Protein AF-A0A8J3GFQ9-F1 (afdb_monomer)

Structure (mmCIF, N/CA/C/O backbone):
data_AF-A0A8J3GFQ9-F1
#
_entry.id   AF-A0A8J3GFQ9-F1
#
loop_
_atom_site.group_PDB
_atom_site.id
_atom_site.type_symbol
_atom_site.label_atom_id
_atom_site.label_alt_id
_atom_site.label_comp_id
_atom_site.label_asym_id
_atom_site.label_entity_id
_atom_site.label_seq_id
_atom_site.pdbx_PDB_ins_code
_atom_site.Cartn_x
_atom_site.Cartn_y
_atom_site.Cartn_z
_atom_site.occupancy
_atom_site.B_iso_or_equiv
_atom_site.auth_seq_id
_atom_site.auth_comp_id
_atom_site.auth_asym_id
_atom_site.auth_atom_id
_atom_site.pdbx_PDB_model_num
ATOM 1 N N . MET A 1 1 ? 65.202 -37.899 -14.269 1.00 42.97 1 MET A N 1
ATOM 2 C CA . MET A 1 1 ? 64.821 -36.561 -14.750 1.00 42.97 1 MET A CA 1
ATOM 3 C C . MET A 1 1 ? 63.299 -36.502 -14.676 1.00 42.97 1 MET A C 1
ATOM 5 O O . MET A 1 1 ? 62.664 -36.613 -15.708 1.00 42.97 1 MET A O 1
ATOM 9 N N . THR A 1 2 ? 62.624 -36.576 -13.521 1.00 49.25 2 THR A N 1
ATOM 10 C CA . THR A 1 2 ? 62.760 -35.735 -12.307 1.00 49.25 2 THR A CA 1
ATOM 11 C C . THR A 1 2 ? 63.030 -34.286 -12.728 1.00 49.25 2 THR A C 1
ATOM 13 O O . THR A 1 2 ? 64.108 -34.014 -13.242 1.00 49.25 2 THR A O 1
ATOM 16 N N . GLU A 1 3 ? 62.085 -33.354 -12.662 1.00 48.16 3 GLU A N 1
ATOM 17 C CA . GLU A 1 3 ? 61.107 -33.149 -11.593 1.00 48.16 3 GLU A CA 1
ATOM 18 C C . GLU A 1 3 ? 59.739 -32.739 -12.141 1.00 48.16 3 GLU A C 1
ATOM 20 O O . GLU A 1 3 ? 59.594 -31.705 -12.790 1.00 48.16 3 GLU A O 1
ATOM 25 N N . GLU A 1 4 ? 58.726 -33.549 -11.848 1.00 54.78 4 GLU A N 1
ATOM 26 C CA . GLU A 1 4 ? 57.340 -33.103 -11.882 1.00 54.78 4 GLU A CA 1
ATOM 27 C C . GLU A 1 4 ? 57.160 -32.284 -10.599 1.00 54.78 4 GLU A C 1
ATOM 29 O O . GLU A 1 4 ? 56.960 -32.824 -9.513 1.00 54.78 4 GLU A O 1
ATOM 34 N N . TYR A 1 5 ? 57.439 -30.982 -10.711 1.00 53.59 5 TYR A N 1
ATOM 35 C CA . TYR A 1 5 ? 57.274 -30.015 -9.631 1.00 53.59 5 TYR A CA 1
ATOM 36 C C . TYR A 1 5 ? 55.857 -30.165 -9.060 1.00 53.59 5 TYR A C 1
ATOM 38 O O . TYR A 1 5 ? 54.907 -30.104 -9.845 1.00 53.59 5 TYR A O 1
ATOM 46 N N . PRO A 1 6 ? 55.683 -30.332 -7.736 1.00 54.19 6 PRO A N 1
ATOM 47 C CA . PRO A 1 6 ? 54.368 -30.415 -7.124 1.00 54.19 6 PRO A CA 1
ATOM 48 C C . PRO A 1 6 ? 53.746 -29.018 -7.155 1.00 54.19 6 PRO A C 1
ATOM 50 O O . PRO A 1 6 ? 53.809 -28.248 -6.200 1.00 54.19 6 PRO A O 1
ATOM 53 N N . LEU A 1 7 ? 53.145 -28.694 -8.296 1.00 54.06 7 LEU A N 1
ATOM 54 C CA . LEU A 1 7 ? 52.241 -27.565 -8.478 1.00 54.06 7 LEU A CA 1
ATOM 55 C C . LEU A 1 7 ? 50.935 -27.754 -7.700 1.00 54.06 7 LEU A C 1
ATOM 57 O O . LEU A 1 7 ? 50.056 -26.916 -7.817 1.00 54.06 7 LEU A O 1
ATOM 61 N N . ASP A 1 8 ? 50.817 -28.809 -6.897 1.00 57.06 8 ASP A N 1
ATOM 62 C CA . ASP A 1 8 ? 49.696 -29.011 -5.998 1.00 57.06 8 ASP A CA 1
ATOM 63 C C . ASP A 1 8 ? 49.975 -28.450 -4.606 1.00 57.06 8 ASP A C 1
ATOM 65 O O . ASP A 1 8 ? 49.086 -27.830 -4.072 1.00 57.06 8 ASP A O 1
ATOM 69 N N . ASP A 1 9 ? 51.178 -28.519 -4.022 1.00 61.16 9 ASP A N 1
ATOM 70 C CA . ASP A 1 9 ? 51.350 -28.172 -2.591 1.00 61.16 9 ASP A CA 1
ATOM 71 C C . ASP A 1 9 ? 51.300 -26.652 -2.325 1.00 61.16 9 ASP A C 1
ATOM 73 O O . ASP A 1 9 ? 50.690 -26.181 -1.367 1.00 61.16 9 ASP A O 1
ATOM 77 N N . PHE A 1 10 ? 51.879 -25.855 -3.232 1.00 61.44 10 PHE A N 1
ATOM 78 C CA . PHE A 1 10 ? 51.851 -24.386 -3.151 1.00 61.44 10 PHE A CA 1
ATOM 79 C C . PHE A 1 10 ? 50.466 -23.824 -3.491 1.00 61.44 10 PHE A C 1
ATOM 81 O O . PHE A 1 10 ? 50.007 -22.848 -2.904 1.00 61.44 10 PHE A O 1
ATOM 88 N N . ILE A 1 11 ? 49.802 -24.463 -4.452 1.00 58.12 11 ILE A N 1
ATOM 89 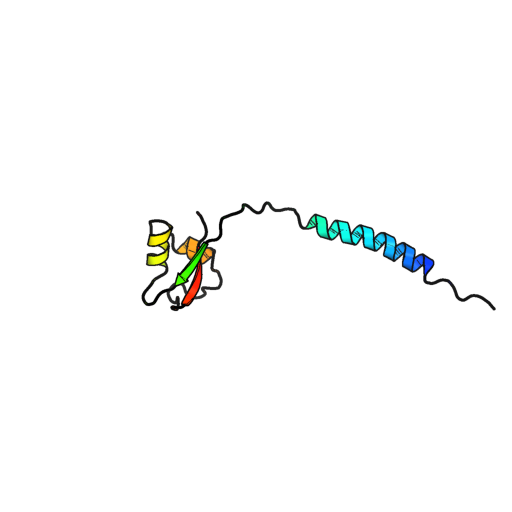C CA . ILE A 1 11 ? 48.457 -24.120 -4.895 1.00 58.12 11 ILE A CA 1
ATOM 90 C C . ILE A 1 11 ? 47.431 -24.584 -3.844 1.00 58.12 11 ILE A C 1
ATOM 92 O O . ILE A 1 11 ? 46.523 -23.820 -3.540 1.00 58.12 11 ILE A O 1
ATOM 96 N N . GLN A 1 12 ? 47.612 -25.744 -3.197 1.00 60.00 12 GLN A N 1
ATOM 97 C CA . GLN A 1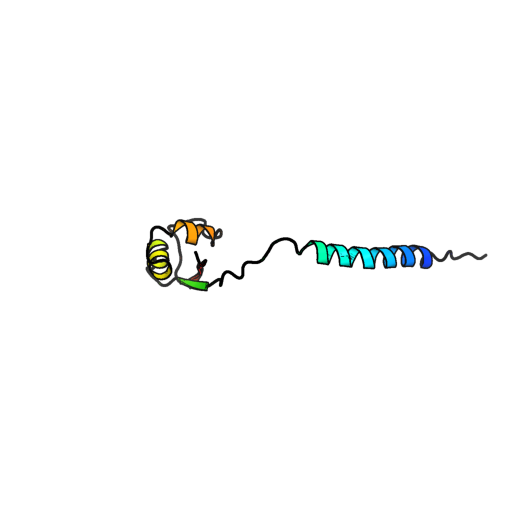 12 ? 46.805 -26.203 -2.057 1.00 60.00 12 GLN A CA 1
ATOM 98 C C . GLN A 1 12 ? 46.984 -25.297 -0.844 1.00 60.00 12 GLN A C 1
ATOM 100 O O . GLN A 1 12 ? 45.997 -25.018 -0.176 1.00 60.00 12 GLN A O 1
ATOM 105 N N . ALA A 1 13 ? 48.203 -24.831 -0.550 1.00 59.81 13 ALA A N 1
ATOM 106 C CA . ALA A 1 13 ? 48.440 -23.903 0.554 1.00 59.81 13 ALA A CA 1
ATOM 107 C C . ALA A 1 13 ? 47.726 -22.563 0.313 1.00 59.81 13 ALA A C 1
ATOM 109 O O . ALA A 1 13 ? 47.020 -22.076 1.190 1.00 59.81 13 ALA A O 1
ATOM 110 N N . VAL A 1 14 ? 47.811 -22.026 -0.910 1.00 63.00 14 VAL A N 1
ATOM 111 C CA . VAL A 1 14 ? 47.082 -20.811 -1.304 1.00 63.00 14 VAL A CA 1
ATOM 112 C C . VAL A 1 14 ? 45.566 -21.045 -1.310 1.00 63.00 14 VAL A C 1
ATOM 114 O O . VAL A 1 14 ? 44.829 -20.188 -0.840 1.00 63.00 14 VAL A O 1
ATOM 117 N N . TYR A 1 15 ? 45.068 -22.194 -1.778 1.00 59.66 15 TYR A N 1
ATOM 118 C CA . TYR A 1 15 ? 43.633 -22.499 -1.745 1.00 59.66 15 TYR A CA 1
ATOM 119 C C . TYR A 1 15 ? 43.100 -22.749 -0.328 1.00 59.66 15 TYR A C 1
ATOM 121 O O . TYR A 1 15 ? 41.983 -22.331 -0.039 1.00 59.66 15 TYR A O 1
ATOM 129 N N . ALA A 1 16 ? 43.890 -23.341 0.571 1.00 60.28 16 ALA A N 1
ATOM 130 C CA . ALA A 1 16 ? 43.523 -23.521 1.975 1.00 60.28 16 ALA A CA 1
ATOM 131 C C . ALA A 1 16 ? 43.438 -22.176 2.721 1.00 60.28 16 ALA A C 1
ATOM 133 O O . ALA A 1 16 ? 42.500 -21.955 3.484 1.00 60.28 16 ALA A O 1
ATOM 134 N N . GLU A 1 17 ? 44.348 -21.237 2.443 1.00 61.69 17 GLU A N 1
ATOM 135 C CA . GLU A 1 17 ? 44.278 -19.870 2.984 1.00 61.69 17 GLU A CA 1
ATOM 136 C C . GLU A 1 17 ? 43.157 -19.028 2.326 1.00 61.69 17 GLU A C 1
ATOM 138 O O . GLU A 1 17 ? 42.605 -18.120 2.950 1.00 61.69 17 GLU A O 1
ATOM 143 N N . LEU A 1 18 ? 42.753 -19.346 1.087 1.00 56.69 18 LEU A N 1
ATOM 144 C CA . LEU A 1 18 ? 41.605 -18.721 0.411 1.00 56.69 18 LEU A CA 1
ATOM 145 C C . LEU A 1 18 ? 40.242 -19.268 0.887 1.00 56.69 18 LEU A C 1
ATOM 147 O O . LEU A 1 18 ? 39.253 -18.529 0.842 1.00 56.69 18 LEU A O 1
ATOM 151 N N . GLU A 1 19 ? 40.158 -20.507 1.388 1.00 60.78 19 GLU A N 1
ATOM 152 C CA . GLU A 1 19 ? 38.937 -21.043 2.017 1.00 60.78 19 GLU A CA 1
ATOM 153 C C . GLU A 1 19 ? 38.631 -20.361 3.365 1.00 60.78 19 GLU A C 1
ATOM 155 O O . GLU A 1 19 ? 37.468 -20.055 3.643 1.00 60.78 19 GLU A O 1
ATOM 160 N N . GLU A 1 20 ? 39.653 -20.007 4.157 1.00 59.12 20 GLU A N 1
ATOM 161 C CA . GLU A 1 20 ? 39.474 -19.217 5.389 1.00 59.12 20 GLU A CA 1
ATOM 162 C C . GLU A 1 20 ? 39.001 -17.778 5.101 1.00 59.12 20 GLU A C 1
ATOM 164 O O . GLU A 1 20 ? 38.146 -17.240 5.812 1.00 59.12 20 GLU A O 1
ATOM 169 N N . ILE A 1 21 ? 39.477 -17.165 4.012 1.00 60.81 21 ILE A N 1
ATOM 170 C CA . ILE A 1 21 ? 39.069 -15.812 3.590 1.00 60.81 21 ILE A CA 1
ATOM 171 C C . ILE A 1 21 ? 37.638 -15.796 3.020 1.00 60.81 21 ILE A C 1
ATOM 173 O O . ILE A 1 21 ? 36.897 -14.828 3.218 1.00 60.81 21 ILE A O 1
ATOM 177 N N . THR A 1 22 ? 37.207 -16.877 2.365 1.00 62.28 22 THR A N 1
ATOM 178 C CA . THR A 1 22 ? 35.846 -16.997 1.806 1.00 62.28 22 THR A CA 1
ATOM 179 C C . THR A 1 22 ? 34.777 -17.007 2.908 1.00 62.28 22 THR A C 1
ATOM 181 O O . THR A 1 22 ? 33.697 -16.435 2.744 1.00 62.28 22 THR A O 1
ATOM 184 N N . LEU A 1 23 ? 35.094 -17.574 4.076 1.00 60.75 23 LEU A N 1
ATOM 185 C CA . LEU A 1 23 ? 34.203 -17.597 5.240 1.00 60.75 23 LEU A CA 1
ATOM 186 C C . LEU A 1 23 ? 34.050 -16.213 5.897 1.00 60.75 23 LEU A C 1
ATOM 188 O O . LEU A 1 23 ? 32.964 -15.870 6.367 1.00 60.75 23 LEU A O 1
ATOM 192 N N . LEU A 1 24 ? 35.100 -15.385 5.865 1.00 64.44 24 LEU A N 1
ATOM 193 C CA . LEU A 1 24 ? 35.062 -14.013 6.377 1.00 64.44 24 LEU A CA 1
ATOM 194 C C . LEU A 1 24 ? 34.191 -13.091 5.503 1.00 64.44 24 LEU A C 1
ATOM 196 O O . LEU A 1 24 ? 33.500 -12.228 6.036 1.00 64.44 24 LEU A O 1
ATOM 200 N N . LEU A 1 25 ? 34.152 -13.312 4.183 1.00 62.66 25 LEU A N 1
ATOM 201 C CA . LEU A 1 25 ? 33.252 -12.598 3.263 1.00 62.66 25 LEU A CA 1
ATOM 202 C C . LEU A 1 25 ? 31.771 -12.925 3.516 1.00 62.66 25 LEU A C 1
ATOM 204 O O . LEU A 1 25 ? 30.945 -12.019 3.494 1.00 62.66 25 LEU A O 1
ATOM 208 N N . CYS A 1 26 ? 31.437 -14.178 3.842 1.00 56.25 26 CYS A N 1
ATOM 209 C CA . CYS A 1 26 ? 30.069 -14.553 4.232 1.00 56.25 26 CYS A CA 1
ATOM 210 C C . CYS A 1 26 ? 29.615 -13.906 5.552 1.00 56.25 26 CYS A C 1
ATOM 212 O O . CYS A 1 26 ? 28.426 -13.660 5.734 1.00 56.25 26 CYS A O 1
ATOM 214 N N . LEU A 1 27 ? 30.540 -13.625 6.476 1.00 56.66 27 LEU A N 1
ATOM 215 C CA . LEU A 1 27 ? 30.222 -12.980 7.756 1.00 56.66 27 LEU A CA 1
ATOM 216 C C . LEU A 1 27 ? 30.239 -11.446 7.687 1.00 56.66 27 LEU A C 1
ATOM 218 O O . LEU A 1 27 ? 29.605 -10.799 8.518 1.00 56.66 27 LEU A O 1
ATOM 222 N N . TYR A 1 28 ? 30.921 -10.858 6.701 1.00 59.19 28 TYR A N 1
ATOM 223 C CA . TYR A 1 28 ? 30.920 -9.407 6.483 1.00 59.19 28 TYR A CA 1
ATOM 224 C C . TYR A 1 28 ? 29.600 -8.892 5.879 1.00 59.19 28 TYR A C 1
ATOM 226 O O . TYR A 1 28 ? 29.303 -7.705 5.975 1.00 59.19 28 TYR A O 1
ATOM 234 N N . GLU A 1 29 ? 28.752 -9.772 5.337 1.00 55.00 29 GLU A N 1
ATOM 235 C CA . GLU A 1 29 ? 27.377 -9.441 4.927 1.00 55.00 29 GLU A CA 1
ATOM 236 C C . GLU A 1 29 ? 26.360 -9.530 6.087 1.00 55.00 29 GLU A C 1
ATOM 238 O O . GLU A 1 29 ? 25.185 -9.821 5.878 1.00 55.00 29 GLU A O 1
ATOM 243 N N . CYS A 1 30 ? 26.783 -9.282 7.332 1.00 51.88 30 CYS A N 1
ATOM 244 C CA . CYS A 1 30 ? 25.887 -9.253 8.494 1.00 51.88 30 CYS A CA 1
ATOM 245 C C . CYS A 1 30 ? 25.880 -7.900 9.235 1.00 51.88 30 CYS A C 1
ATOM 247 O O . CYS A 1 30 ? 25.627 -7.842 10.438 1.00 51.88 30 CYS A O 1
ATOM 249 N N . GLU A 1 31 ? 26.093 -6.793 8.520 1.00 55.59 31 GLU A N 1
ATOM 250 C CA . GLU A 1 31 ? 25.869 -5.435 9.035 1.00 55.59 31 GLU A CA 1
ATOM 251 C C . GLU A 1 31 ? 24.686 -4.748 8.338 1.00 55.59 31 GLU A C 1
ATOM 253 O O . GLU A 1 31 ? 24.860 -3.935 7.437 1.00 55.59 31 GLU A O 1
ATOM 258 N N . ALA A 1 32 ? 23.466 -5.059 8.782 1.00 49.62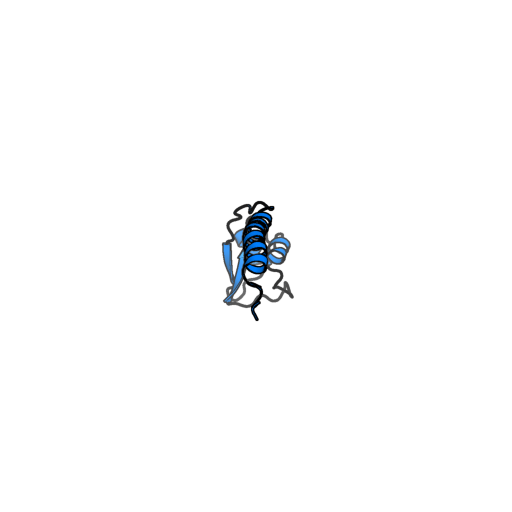 32 ALA A N 1
ATOM 259 C CA . ALA A 1 32 ? 22.371 -4.092 8.938 1.00 49.62 32 ALA A CA 1
ATOM 260 C C . ALA A 1 32 ? 21.172 -4.810 9.566 1.00 49.62 32 ALA A C 1
ATOM 262 O O . ALA A 1 32 ? 20.606 -5.726 8.976 1.00 49.62 32 ALA A O 1
ATOM 263 N N . GLY A 1 33 ? 20.795 -4.404 10.779 1.00 48.94 33 GLY A N 1
ATOM 264 C CA . GLY A 1 33 ? 19.680 -4.985 11.519 1.00 48.94 33 GLY A CA 1
ATOM 265 C C . GLY A 1 33 ? 18.413 -5.100 10.671 1.00 48.94 33 GLY A C 1
ATOM 266 O O . GLY A 1 33 ? 17.817 -4.097 10.281 1.00 48.94 33 GLY A O 1
ATOM 267 N N . HIS A 1 34 ? 17.988 -6.335 10.423 1.00 48.31 34 HIS A N 1
ATOM 268 C CA . HIS A 1 34 ? 16.646 -6.618 9.949 1.00 48.31 34 HIS A CA 1
ATOM 269 C C . HIS A 1 34 ? 15.697 -6.419 11.133 1.00 48.31 34 HIS A C 1
ATOM 271 O O . HIS A 1 34 ? 15.503 -7.292 11.976 1.00 48.31 34 HIS A O 1
ATOM 277 N N . GLU A 1 35 ? 15.139 -5.215 11.228 1.00 53.38 35 GLU A N 1
ATOM 278 C CA . GLU A 1 35 ? 13.906 -4.994 11.966 1.00 53.38 35 GLU A CA 1
ATOM 279 C C . GLU A 1 35 ? 12.860 -5.910 11.306 1.00 53.38 35 GLU A C 1
ATOM 281 O O . GLU A 1 35 ? 12.539 -5.726 10.131 1.00 53.38 35 GLU A O 1
A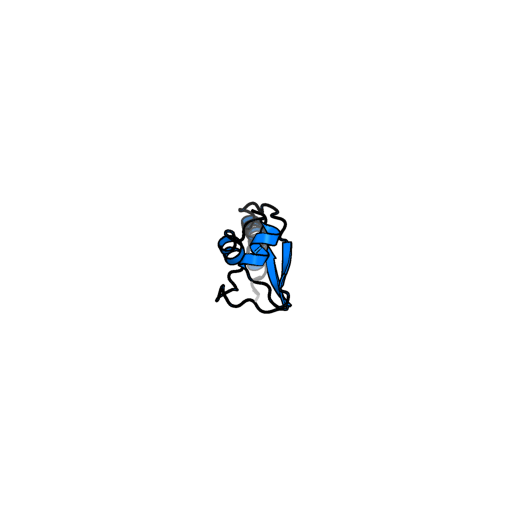TOM 286 N N . GLU A 1 36 ? 12.392 -6.945 12.012 1.00 57.59 36 GLU A N 1
ATOM 287 C CA . GLU A 1 36 ? 11.352 -7.888 11.566 1.00 57.59 36 GLU A CA 1
ATOM 288 C C . GLU A 1 36 ? 10.008 -7.147 11.418 1.00 57.59 36 GLU A C 1
ATOM 290 O O . GLU A 1 36 ? 9.040 -7.379 12.147 1.00 57.59 36 GLU A O 1
ATOM 295 N N . LYS A 1 37 ? 9.931 -6.185 10.491 1.00 60.59 37 LYS A N 1
ATOM 296 C CA . LYS A 1 37 ? 8.679 -5.558 10.092 1.00 60.59 37 LYS A CA 1
ATOM 297 C C . LYS A 1 37 ? 7.852 -6.657 9.459 1.00 60.59 37 LYS A C 1
ATOM 299 O O . LYS A 1 37 ? 8.114 -7.072 8.329 1.00 60.59 37 LYS A O 1
ATOM 304 N N . GLN A 1 38 ? 6.855 -7.131 10.205 1.00 64.12 38 GLN A N 1
ATOM 305 C CA . GLN A 1 38 ? 5.889 -8.097 9.704 1.00 64.12 38 GLN A CA 1
ATOM 306 C C . GLN A 1 38 ? 5.327 -7.562 8.389 1.00 64.12 38 GLN A C 1
ATOM 308 O O . GLN A 1 38 ? 4.588 -6.576 8.344 1.00 64.12 38 GLN A O 1
ATOM 313 N N . THR A 1 39 ? 5.767 -8.186 7.302 1.00 76.19 39 THR A N 1
ATOM 314 C CA . THR A 1 39 ? 5.422 -7.775 5.953 1.00 76.19 39 THR A CA 1
ATOM 315 C C . THR A 1 39 ? 4.121 -8.474 5.617 1.00 76.19 39 THR A C 1
ATOM 317 O O . THR A 1 39 ? 4.090 -9.677 5.351 1.00 76.19 39 THR A O 1
ATOM 320 N N . ARG A 1 40 ? 3.014 -7.735 5.696 1.00 88.50 40 ARG A N 1
ATOM 321 C CA . ARG A 1 40 ? 1.700 -8.266 5.337 1.00 88.50 40 ARG A CA 1
ATOM 322 C C . ARG A 1 40 ? 1.517 -8.166 3.829 1.00 88.50 40 ARG A C 1
ATOM 324 O O . ARG A 1 40 ? 2.030 -7.254 3.191 1.00 88.50 40 ARG A O 1
ATOM 331 N N . PHE A 1 41 ? 0.762 -9.094 3.254 1.00 91.94 41 PHE A N 1
ATOM 332 C CA . PHE A 1 41 ? 0.392 -9.044 1.844 1.00 91.94 41 PHE A CA 1
ATOM 333 C C . PHE A 1 41 ? -1.113 -8.847 1.695 1.00 91.94 41 PHE A C 1
ATOM 335 O O . PHE A 1 41 ? -1.894 -9.437 2.443 1.00 91.94 41 PHE A O 1
ATOM 342 N N . HIS A 1 42 ? -1.498 -8.032 0.717 1.00 93.06 42 HIS A N 1
ATOM 343 C CA . HIS A 1 42 ? -2.880 -7.841 0.283 1.00 93.06 42 HIS A CA 1
ATOM 344 C C . HIS A 1 42 ? -3.007 -8.226 -1.184 1.00 93.06 42 HIS A C 1
ATOM 346 O O . HIS A 1 42 ? -2.125 -7.906 -1.981 1.00 93.06 42 HIS A O 1
ATOM 352 N N . VAL A 1 43 ? -4.086 -8.911 -1.544 1.00 93.75 43 VAL A N 1
ATOM 353 C CA . VAL A 1 43 ? -4.417 -9.182 -2.945 1.00 93.75 43 VAL A CA 1
ATOM 354 C C . VAL A 1 43 ? -5.516 -8.213 -3.332 1.00 93.75 43 VAL A C 1
ATOM 356 O O . VAL A 1 43 ? -6.582 -8.229 -2.731 1.00 93.75 43 VAL A O 1
ATOM 359 N N . VAL A 1 44 ? -5.234 -7.369 -4.320 1.00 92.69 44 VAL A N 1
ATOM 360 C CA . VAL A 1 44 ? -6.164 -6.341 -4.789 1.00 92.69 44 VAL A CA 1
ATOM 361 C C . VAL A 1 44 ? -7.422 -6.998 -5.348 1.00 92.69 44 VAL A C 1
ATOM 363 O O . VAL A 1 44 ? -7.341 -7.862 -6.222 1.00 92.69 44 VAL A O 1
ATOM 366 N N . GLU A 1 45 ? -8.587 -6.561 -4.891 1.00 91.50 45 GLU A N 1
ATOM 367 C CA . GLU A 1 45 ? -9.884 -6.971 -5.422 1.00 91.50 45 GLU A CA 1
ATOM 368 C C . GLU A 1 45 ? -10.397 -5.999 -6.498 1.00 91.50 45 GLU A C 1
ATOM 370 O O . GLU A 1 45 ? -9.882 -4.895 -6.709 1.00 91.50 45 GLU A O 1
ATOM 375 N N . ALA A 1 46 ? -11.425 -6.420 -7.238 1.00 89.12 46 ALA A N 1
ATOM 376 C CA . ALA A 1 46 ? -12.011 -5.602 -8.292 1.00 89.12 46 ALA A CA 1
ATOM 377 C C . ALA A 1 46 ? -12.646 -4.322 -7.729 1.00 89.12 46 ALA A C 1
ATOM 379 O O . ALA A 1 46 ? -13.539 -4.375 -6.890 1.00 89.12 46 ALA A O 1
ATOM 380 N N . GLY A 1 47 ? -12.206 -3.166 -8.236 1.00 87.81 47 GLY A N 1
ATOM 381 C CA . GLY A 1 47 ? -12.710 -1.856 -7.814 1.00 87.81 47 GLY A CA 1
ATOM 382 C C . GLY A 1 47 ? -12.005 -1.262 -6.592 1.00 87.81 47 GLY A C 1
ATOM 383 O O . GLY A 1 47 ? -12.342 -0.148 -6.188 1.00 87.81 47 GLY A O 1
ATOM 384 N N . GLU A 1 48 ? -11.010 -1.947 -6.024 1.00 90.25 48 GLU A N 1
ATOM 385 C CA . GLU A 1 48 ? -10.164 -1.350 -4.997 1.00 90.25 48 GLU A CA 1
ATOM 386 C C . GLU A 1 48 ? -9.239 -0.273 -5.572 1.00 90.25 48 GLU A C 1
ATOM 388 O O . GLU A 1 48 ? -8.855 -0.271 -6.743 1.00 90.25 48 GLU A O 1
ATOM 393 N N . THR A 1 49 ? -8.857 0.662 -4.708 1.00 90.50 49 THR A N 1
ATOM 394 C CA . THR A 1 49 ? -7.892 1.720 -5.017 1.00 90.50 49 THR A CA 1
ATOM 395 C C . THR A 1 49 ? -6.797 1.716 -3.963 1.00 90.50 49 THR A C 1
ATOM 397 O O . THR A 1 49 ? -7.052 1.367 -2.811 1.00 90.50 49 THR A O 1
ATOM 400 N N . LEU A 1 50 ? -5.589 2.168 -4.314 1.00 89.31 50 LEU A N 1
ATOM 401 C CA . LEU A 1 50 ? -4.489 2.316 -3.350 1.00 89.31 50 LEU A CA 1
ATOM 402 C C . LEU A 1 50 ? -4.891 3.169 -2.141 1.00 89.31 50 LEU A C 1
ATOM 404 O O . LEU A 1 50 ? -4.526 2.854 -1.014 1.00 89.31 50 LEU A O 1
ATOM 408 N N . TRP A 1 51 ? -5.700 4.207 -2.368 1.00 91.69 51 TRP A N 1
ATOM 409 C CA . TRP A 1 51 ? -6.239 5.049 -1.304 1.00 91.69 51 TRP A CA 1
ATOM 410 C C . TRP A 1 51 ? -7.191 4.286 -0.374 1.00 91.69 51 TRP A C 1
ATOM 412 O O . TRP A 1 51 ? -7.104 4.421 0.846 1.00 91.69 51 TRP A O 1
ATOM 422 N N . GLY A 1 52 ? -8.085 3.466 -0.938 1.00 92.62 52 GLY A N 1
ATOM 423 C CA . GLY A 1 52 ? -8.993 2.612 -0.172 1.00 92.62 52 GLY A CA 1
ATOM 424 C C . GLY A 1 52 ? -8.239 1.570 0.650 1.00 92.62 52 GLY A C 1
ATOM 425 O O . GLY A 1 52 ? -8.484 1.448 1.845 1.00 92.62 52 GLY A O 1
ATOM 426 N N . ILE A 1 53 ? -7.256 0.907 0.042 1.00 91.94 53 ILE A N 1
ATOM 427 C CA . ILE A 1 53 ? -6.393 -0.078 0.704 1.00 91.94 53 ILE A CA 1
ATOM 428 C C . ILE A 1 53 ? -5.623 0.590 1.851 1.00 91.94 53 ILE A C 1
ATOM 430 O O . ILE A 1 53 ? -5.694 0.135 2.990 1.00 91.94 53 ILE A O 1
ATOM 434 N N . ALA A 1 54 ? -4.974 1.731 1.604 1.00 92.44 54 ALA A N 1
ATOM 435 C CA . ALA A 1 54 ? -4.287 2.491 2.648 1.00 92.44 54 ALA A CA 1
ATOM 436 C C . ALA A 1 54 ? -5.237 2.908 3.785 1.00 92.44 54 ALA A C 1
ATOM 438 O O . ALA A 1 54 ? -4.875 2.830 4.956 1.00 92.44 54 ALA A O 1
ATOM 439 N N . LYS A 1 55 ? -6.482 3.289 3.476 1.00 93.75 55 LYS A N 1
ATOM 440 C CA . LYS A 1 55 ? -7.495 3.585 4.496 1.00 93.75 55 LYS A CA 1
ATOM 441 C C . LYS A 1 55 ? -7.882 2.347 5.310 1.00 93.75 55 LYS A C 1
ATOM 443 O O . LYS A 1 55 ? -8.047 2.468 6.518 1.00 93.75 55 LYS A O 1
ATOM 448 N N . THR A 1 56 ? -8.009 1.183 4.681 1.00 93.12 56 THR A N 1
ATOM 449 C CA . THR A 1 56 ? -8.334 -0.081 5.357 1.00 93.12 56 THR A CA 1
ATOM 450 C C . THR A 1 56 ? -7.222 -0.517 6.309 1.00 93.12 56 THR A C 1
ATOM 452 O O . THR A 1 56 ? -7.508 -0.926 7.431 1.00 93.12 56 THR A O 1
ATOM 455 N N . TYR A 1 57 ? -5.959 -0.404 5.891 1.00 92.19 57 TYR A N 1
ATOM 456 C CA . TYR A 1 57 ? -4.815 -0.879 6.677 1.00 92.19 57 TYR A CA 1
ATOM 457 C C . TYR A 1 57 ? -4.275 0.148 7.678 1.00 92.19 57 TYR A C 1
ATOM 459 O O . TYR A 1 57 ? -3.941 -0.219 8.800 1.00 92.19 57 TYR A O 1
ATOM 467 N N . TYR A 1 58 ? -4.219 1.427 7.304 1.00 91.38 58 TYR A N 1
ATOM 468 C CA . TYR A 1 58 ? -3.630 2.500 8.119 1.00 91.38 58 TYR A CA 1
ATOM 469 C C . TYR A 1 58 ? -4.670 3.442 8.733 1.00 91.38 58 TYR A C 1
ATOM 471 O O . TYR A 1 58 ? -4.322 4.427 9.383 1.00 91.38 58 TYR A O 1
ATOM 479 N N . GLY A 1 59 ? -5.960 3.220 8.473 1.00 92.81 59 GLY A N 1
ATOM 480 C CA . GLY A 1 59 ? -7.054 4.094 8.909 1.00 92.81 59 GLY A CA 1
ATOM 481 C C . GLY A 1 59 ? -7.168 5.410 8.126 1.00 92.81 59 GLY A C 1
ATOM 482 O O . GLY A 1 59 ? -8.217 6.058 8.160 1.00 92.81 59 GLY A O 1
ATOM 483 N N . LYS A 1 60 ? -6.126 5.816 7.386 1.00 93.12 60 LYS A N 1
ATOM 484 C CA . LYS A 1 60 ? -6.106 7.037 6.567 1.00 93.12 60 LYS A 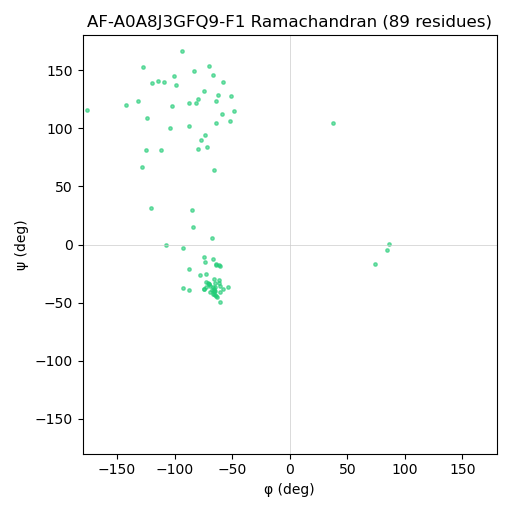CA 1
ATOM 485 C C . LYS A 1 60 ? -5.586 6.738 5.166 1.00 93.12 60 LYS A C 1
ATOM 487 O O . LYS A 1 60 ? -4.449 6.315 4.991 1.00 93.12 60 LYS A O 1
ATOM 492 N N . GLY A 1 61 ? -6.387 7.058 4.152 1.00 90.56 61 GLY A N 1
ATOM 493 C CA . GLY A 1 61 ? -5.977 6.900 2.753 1.00 90.56 61 GLY A CA 1
ATOM 494 C C . GLY A 1 61 ? -4.839 7.836 2.328 1.00 90.56 61 GLY A C 1
ATOM 495 O O . GLY A 1 61 ? -4.234 7.619 1.287 1.00 90.56 61 GLY A O 1
ATOM 496 N N . SER A 1 62 ? -4.505 8.853 3.134 1.00 92.19 62 SER A N 1
ATOM 497 C CA . SER A 1 62 ? -3.335 9.713 2.911 1.00 92.19 62 SER A CA 1
ATOM 498 C C . SER A 1 62 ? -2.005 8.966 2.999 1.00 92.19 62 SER A C 1
ATOM 500 O O . SER A 1 62 ? -1.032 9.493 2.486 1.00 92.19 62 SER A O 1
ATOM 502 N N . PHE A 1 63 ? -1.977 7.768 3.601 1.00 92.12 63 PHE A N 1
ATOM 503 C CA . PHE A 1 63 ? -0.789 6.908 3.684 1.00 92.12 63 PHE A CA 1
ATOM 504 C C . PHE A 1 63 ? -0.562 6.034 2.433 1.00 92.12 63 PHE A C 1
ATOM 506 O O . PHE A 1 63 ? 0.164 5.039 2.453 1.00 92.12 63 PHE A O 1
ATOM 513 N N . TYR A 1 64 ? -1.233 6.352 1.322 1.00 90.25 64 TYR A N 1
ATOM 514 C CA . TYR A 1 64 ? -0.964 5.687 0.049 1.00 90.25 64 TYR A CA 1
ATOM 515 C C . TYR A 1 64 ? 0.483 5.883 -0.466 1.00 90.25 64 TYR A C 1
ATOM 517 O O . TYR A 1 64 ? 0.959 4.961 -1.131 1.00 90.25 64 TYR A O 1
ATOM 525 N N . PRO A 1 65 ? 1.205 7.001 -0.207 1.00 90.56 65 PRO A N 1
ATOM 526 C CA . PRO A 1 65 ? 2.592 7.157 -0.649 1.00 90.56 65 PRO A CA 1
ATOM 527 C C . PRO A 1 65 ? 3.542 6.155 0.011 1.00 90.56 65 PRO A C 1
ATOM 529 O O . PRO A 1 65 ? 4.434 5.635 -0.647 1.00 90.56 65 PRO A O 1
ATOM 532 N N . GLU A 1 66 ? 3.329 5.832 1.282 1.00 90.06 66 GLU A N 1
ATOM 533 C CA . GLU A 1 66 ? 4.107 4.859 2.048 1.00 90.06 66 GLU A CA 1
ATOM 534 C C . GLU A 1 66 ? 3.837 3.442 1.538 1.00 90.06 66 GLU A C 1
ATOM 536 O O . GLU A 1 66 ? 4.762 2.653 1.334 1.00 90.06 66 GLU A O 1
ATOM 541 N N . LEU A 1 67 ? 2.569 3.148 1.237 1.00 89.69 67 LEU A N 1
ATOM 542 C CA . LEU A 1 67 ? 2.186 1.911 0.566 1.00 89.69 67 LEU A CA 1
ATOM 543 C C . LEU A 1 67 ? 2.838 1.794 -0.820 1.00 89.69 67 LEU A C 1
ATOM 545 O O . LEU A 1 67 ? 3.308 0.721 -1.198 1.00 89.69 67 LEU A O 1
ATOM 549 N N . GLN A 1 68 ? 2.899 2.890 -1.577 1.00 89.94 68 GLN A N 1
ATOM 550 C CA . GLN A 1 68 ? 3.575 2.924 -2.871 1.00 89.94 68 GLN A CA 1
ATOM 551 C C . GLN A 1 68 ? 5.092 2.748 -2.724 1.00 89.94 68 GLN A C 1
ATOM 553 O O . GLN A 1 68 ? 5.684 1.993 -3.489 1.00 89.94 68 GLN A O 1
ATOM 558 N N . ALA A 1 69 ? 5.717 3.397 -1.741 1.00 89.25 69 ALA A N 1
ATOM 559 C CA . ALA A 1 69 ? 7.153 3.303 -1.492 1.00 89.25 69 ALA A CA 1
ATOM 560 C C . ALA A 1 69 ? 7.589 1.862 -1.183 1.00 89.25 69 ALA A C 1
ATOM 562 O O . ALA A 1 69 ? 8.646 1.428 -1.634 1.00 89.25 69 ALA A O 1
ATOM 563 N N . ALA A 1 70 ? 6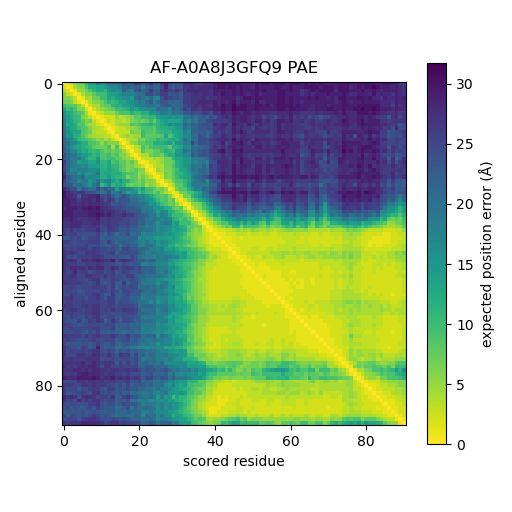.746 1.093 -0.489 1.00 89.50 70 ALA A N 1
ATOM 564 C CA . ALA A 1 70 ? 6.976 -0.331 -0.246 1.00 89.50 70 ALA A CA 1
ATOM 565 C C . ALA A 1 70 ? 6.732 -1.233 -1.472 1.00 89.50 70 ALA A C 1
ATOM 567 O O . ALA A 1 70 ? 7.077 -2.412 -1.444 1.00 89.50 70 ALA A O 1
ATOM 568 N N . ASN A 1 71 ? 6.138 -0.705 -2.546 1.00 90.38 71 ASN A N 1
ATOM 569 C CA . ASN A 1 71 ? 5.845 -1.434 -3.780 1.00 90.38 71 ASN A CA 1
ATOM 570 C C . ASN A 1 71 ? 6.394 -0.680 -5.006 1.00 90.38 71 ASN A C 1
ATOM 572 O O . ASN A 1 71 ? 5.608 -0.225 -5.845 1.00 90.38 71 ASN A O 1
ATOM 576 N N . PRO A 1 72 ? 7.726 -0.560 -5.161 1.00 86.50 72 PRO A N 1
ATOM 577 C CA . PRO A 1 72 ? 8.346 0.188 -6.261 1.00 86.50 72 PRO A CA 1
ATOM 578 C C . PRO A 1 72 ? 8.008 -0.366 -7.657 1.00 86.50 72 PRO A C 1
ATOM 580 O O . PRO A 1 72 ? 8.129 0.343 -8.652 1.00 86.50 72 PRO A O 1
ATOM 583 N N . GLN A 1 73 ? 7.520 -1.608 -7.749 1.00 84.19 73 GLN A N 1
ATOM 584 C CA . GLN A 1 73 ? 6.977 -2.195 -8.977 1.00 84.19 73 GLN A CA 1
ATOM 585 C C . GLN A 1 73 ? 5.710 -1.484 -9.493 1.00 84.19 73 GLN A C 1
ATOM 587 O O . GLN A 1 73 ? 5.323 -1.659 -10.650 1.00 84.19 73 GLN A O 1
ATOM 592 N N . LEU A 1 74 ? 5.046 -0.678 -8.658 1.00 84.06 74 LEU A N 1
ATOM 593 C CA . LEU A 1 74 ? 3.905 0.145 -9.045 1.00 84.06 74 LEU A CA 1
ATOM 594 C C . LEU A 1 74 ? 4.379 1.416 -9.757 1.00 84.06 74 LEU A C 1
ATOM 596 O O . LEU A 1 74 ? 4.440 2.497 -9.174 1.00 84.06 74 LEU A O 1
ATOM 600 N N . ILE A 1 75 ? 4.660 1.285 -11.055 1.00 73.62 75 ILE A N 1
ATOM 601 C CA . ILE A 1 75 ? 5.067 2.407 -11.920 1.00 73.62 75 ILE A CA 1
ATOM 602 C C . ILE A 1 75 ? 3.964 3.477 -11.995 1.00 73.62 75 ILE A C 1
ATOM 604 O O . ILE A 1 75 ? 4.246 4.667 -12.088 1.00 73.62 75 ILE A O 1
ATOM 608 N N . ASN A 1 76 ? 2.695 3.060 -11.938 1.00 72.44 76 ASN A N 1
ATOM 609 C CA . ASN A 1 76 ? 1.543 3.954 -11.999 1.00 72.44 76 ASN A CA 1
ATOM 610 C C . ASN A 1 76 ? 0.643 3.767 -10.776 1.00 72.44 76 ASN A C 1
ATOM 612 O O . ASN A 1 76 ? -0.113 2.801 -10.696 1.00 72.44 76 ASN A O 1
ATOM 616 N N . THR A 1 77 ? 0.634 4.748 -9.874 1.00 66.81 77 THR A N 1
ATOM 617 C CA . THR A 1 77 ? -0.188 4.763 -8.649 1.00 66.81 77 THR A CA 1
ATOM 618 C C . THR A 1 77 ? -1.696 4.719 -8.918 1.00 66.81 77 THR A C 1
ATOM 620 O O . 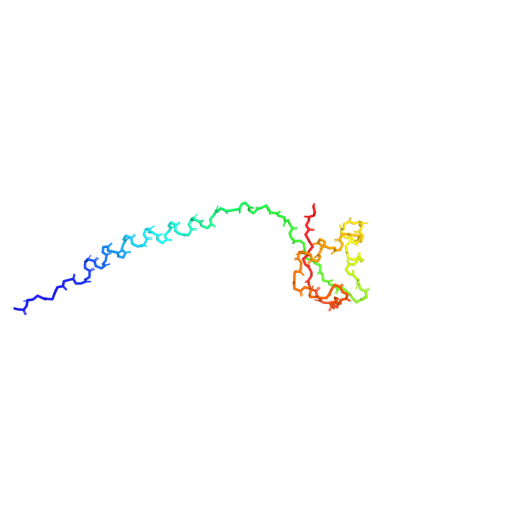THR A 1 77 ? -2.485 4.412 -8.036 1.00 66.81 77 THR A O 1
ATOM 623 N N . SER A 1 78 ? -2.137 5.045 -10.133 1.00 71.62 78 SER A N 1
ATOM 624 C CA . SER A 1 78 ? -3.557 4.979 -10.515 1.00 71.62 78 SER A CA 1
ATOM 625 C C . SER A 1 78 ? -3.960 3.651 -11.162 1.00 71.62 78 SER A C 1
ATOM 627 O O . SER A 1 78 ? -5.125 3.472 -11.500 1.00 71.62 78 SER A O 1
ATOM 629 N N . ARG A 1 79 ? -3.016 2.728 -11.383 1.00 72.69 79 ARG A N 1
ATOM 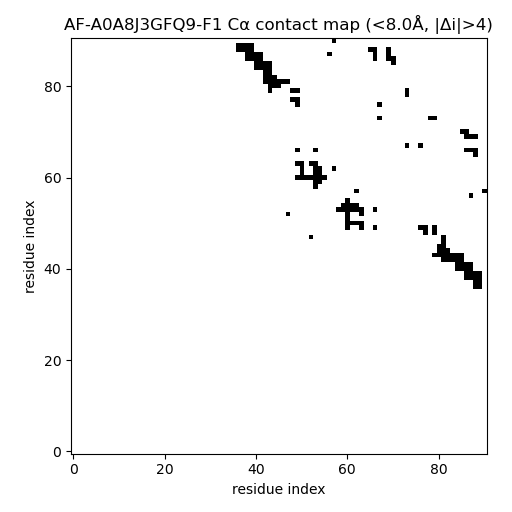630 C CA . ARG A 1 79 ? -3.261 1.459 -12.079 1.00 72.69 79 ARG A CA 1
ATOM 631 C C . ARG A 1 79 ? -2.814 0.293 -11.208 1.00 72.69 79 ARG A C 1
ATOM 633 O O . ARG A 1 79 ? -1.722 -0.235 -11.389 1.00 72.69 79 ARG A O 1
ATOM 640 N N . ILE A 1 80 ? -3.676 -0.095 -10.274 1.00 84.12 80 ILE A N 1
ATOM 641 C CA . ILE A 1 80 ? -3.604 -1.414 -9.641 1.00 84.12 80 ILE A CA 1
ATOM 642 C C . ILE A 1 80 ? -4.610 -2.337 -10.324 1.00 84.12 80 ILE A C 1
ATOM 644 O O . ILE A 1 80 ? -5.725 -1.919 -10.641 1.00 84.12 80 ILE A O 1
ATOM 648 N N . CYS A 1 81 ? -4.197 -3.571 -10.594 1.00 86.44 81 CYS A N 1
ATOM 649 C CA . CYS A 1 81 ? -5.050 -4.567 -11.231 1.00 86.44 81 CYS A CA 1
ATOM 650 C C . CYS A 1 81 ? -5.616 -5.535 -10.182 1.00 86.44 81 CYS A C 1
ATOM 652 O O . CYS A 1 81 ? -4.900 -5.897 -9.247 1.00 86.44 81 CYS A O 1
ATOM 654 N N . PRO A 1 82 ? -6.858 -6.018 -10.342 1.00 89.06 82 PRO A N 1
ATOM 655 C CA . PRO A 1 82 ? -7.381 -7.091 -9.501 1.00 89.06 82 PRO A CA 1
ATOM 656 C C . PRO A 1 82 ? -6.500 -8.346 -9.604 1.00 89.06 82 PRO A C 1
ATOM 658 O O . PRO A 1 82 ? -6.022 -8.685 -10.686 1.00 89.06 82 PRO A O 1
ATOM 661 N N . GLY A 1 83 ? -6.268 -9.024 -8.482 1.00 88.31 83 GLY A N 1
ATOM 662 C CA . GLY A 1 83 ? -5.351 -10.160 -8.357 1.00 88.31 83 GLY A CA 1
ATOM 663 C C . GLY A 1 83 ? -3.888 -9.771 -8.118 1.00 88.31 83 GLY A C 1
ATOM 664 O O . GLY A 1 83 ? -3.048 -10.643 -7.896 1.00 88.31 83 GLY A O 1
ATOM 665 N N . GLN A 1 84 ? -3.557 -8.479 -8.132 1.00 90.25 84 GLN A N 1
ATOM 666 C CA . GLN A 1 84 ? -2.202 -8.014 -7.865 1.00 90.25 84 GLN A CA 1
ATOM 667 C C . GLN A 1 84 ? -1.869 -8.114 -6.373 1.00 90.25 84 GLN A C 1
ATOM 669 O O . GLN A 1 84 ? -2.629 -7.658 -5.523 1.00 90.25 84 GLN A O 1
ATOM 674 N N . ARG A 1 85 ? -0.704 -8.684 -6.050 1.00 91.88 85 ARG A N 1
ATOM 675 C CA . ARG A 1 85 ? -0.209 -8.788 -4.674 1.00 91.88 85 ARG A CA 1
ATOM 676 C C . ARG A 1 85 ? 0.573 -7.531 -4.298 1.00 91.88 85 ARG A C 1
ATOM 678 O O . ARG A 1 85 ? 1.563 -7.201 -4.949 1.00 91.88 85 ARG A O 1
ATOM 685 N N . LEU A 1 86 ? 0.134 -6.862 -3.240 1.00 91.62 86 LEU A N 1
ATOM 686 C CA . LEU A 1 86 ? 0.768 -5.685 -2.658 1.00 91.62 86 LEU A CA 1
ATOM 687 C C . LEU A 1 86 ? 1.388 -6.025 -1.308 1.00 91.62 86 LEU A C 1
ATOM 689 O O . LEU A 1 86 ? 0.807 -6.756 -0.506 1.00 91.62 86 LEU A O 1
ATOM 693 N N . ILE A 1 87 ? 2.566 -5.468 -1.066 1.00 92.06 87 ILE A N 1
ATOM 694 C CA . ILE A 1 87 ? 3.223 -5.451 0.233 1.00 92.06 87 ILE A CA 1
ATOM 695 C C . ILE A 1 87 ? 2.594 -4.336 1.064 1.00 92.06 87 ILE A C 1
ATOM 697 O O . ILE A 1 87 ? 2.564 -3.187 0.638 1.00 92.06 87 ILE A O 1
ATOM 701 N N . ILE A 1 88 ? 2.099 -4.665 2.248 1.00 91.75 88 ILE A N 1
ATOM 702 C CA . ILE A 1 88 ? 1.579 -3.707 3.217 1.00 91.75 88 ILE A CA 1
ATOM 703 C C . ILE A 1 88 ? 2.636 -3.562 4.321 1.00 91.75 88 ILE A C 1
ATOM 705 O O . ILE A 1 88 ? 2.737 -4.451 5.175 1.00 91.75 88 ILE A O 1
ATOM 709 N N . PRO A 1 89 ? 3.456 -2.493 4.307 1.00 88.50 89 PRO A N 1
ATOM 710 C CA . PRO A 1 89 ? 4.407 -2.242 5.382 1.00 88.50 89 PRO A CA 1
ATOM 711 C C . PRO A 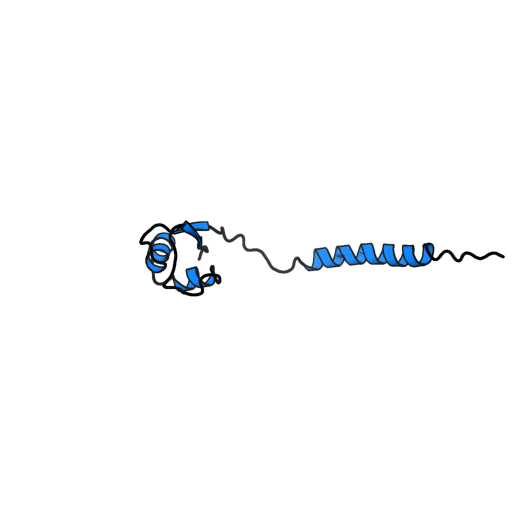1 89 ? 3.661 -1.925 6.678 1.00 88.50 89 PRO A C 1
ATOM 713 O O . PRO A 1 89 ? 2.611 -1.280 6.651 1.00 88.50 89 PRO A O 1
ATOM 716 N N . THR A 1 90 ? 4.214 -2.344 7.812 1.00 84.06 90 THR A N 1
ATOM 717 C CA . THR A 1 90 ? 3.773 -1.847 9.121 1.00 84.06 90 THR A CA 1
ATOM 718 C C . THR A 1 90 ? 4.466 -0.499 9.361 1.00 84.06 90 THR A C 1
ATOM 720 O O . THR A 1 90 ? 5.696 -0.426 9.251 1.00 84.06 90 THR A O 1
ATOM 723 N N . LEU A 1 91 ? 3.673 0.561 9.577 1.00 76.69 91 LEU A N 1
ATOM 724 C CA . LEU A 1 91 ? 4.155 1.922 9.861 1.00 76.69 91 LEU A CA 1
ATOM 725 C C . LEU A 1 91 ? 4.666 2.050 11.296 1.00 76.69 91 LEU A C 1
ATOM 727 O O . LEU A 1 91 ? 4.058 1.410 12.183 1.00 76.69 91 LEU A O 1
#

Nearest PDB structures (foldseek):
  7vcm-assembly2_B  TM=8.522E-01  e=1.244E-03  Aequorea victoria
  7pvc-assembly1_A  TM=8.502E-01  e=9.410E-04  Escherichia coli K-12
  7b5h-assembly1_AK  TM=8.062E-01  e=1.889E-03  Nostoc sp. PCC 7120 = FACHB-418
  7aeb-assembly1_M  TM=9.025E-01  e=6.179E-03  Algoriphagus machipongonensis
  7vs7-assembly1_A  TM=8.785E-01  e=1.006E-02  Oryza sativa Japonica Group

InterPro domains:
  IPR018392 LysM domain [PF01476] (42-89)
  IPR018392 LysM domain [PS51782] (40-88)
  IPR018392 LysM domain [SM00257] (41-89)
  IPR018392 LysM domain [cd00118] (40-88)
  IPR036779 LysM domain superfamily [G3DSA:3.10.350.10] (32-91)
  IPR036779 LysM domain superfamily [SSF54106] (40-89)

Solvent-accessible surface area (backbone atoms only — not comparable to full-atom values): 5702 Å² total; per-residue (Å²): 131,81,77,86,70,71,73,53,63,64,50,47,50,53,48,56,58,47,54,60,52,54,55,52,57,66,59,66,76,69,83,71,88,77,75,84,64,67,73,42,77,45,67,38,50,84,89,63,44,58,41,55,52,22,24,72,77,70,73,38,37,83,47,29,64,61,42,43,68,63,33,72,86,57,84,46,84,88,65,77,54,60,74,40,77,40,49,43,71,70,131

Sequence (91 aa):
MTEEYPLDDFIQAVYAELEEITLLLCLYECEAGHEEKQTRFHVVEAGETLWGIAKTYYGKGSFYPELQAANPQLINTSRICPGQRLIIPTL

Mean predicted aligned error: 14.83 Å

pLDDT: mean 75.0, std 16.39, range [42.97, 93.75]

Radius of gyration: 26.15 Å; Cα contacts (8 Å, |Δi|>4): 83; chains: 1; bounding box: 78×46×27 Å

Foldseek 3Di:
DDDPPPPPPVVVVVVVVVVVVVVVVVVVVPPDDDPPFPWDKDFDAPPDALLNVCCVQVVGSVCSVVQCVQPVVCPDNGDDDGRDMGTDTDD

Organism: NCBI:txid1565040

Secondary structure (DSSP, 8-state):
------TTHHHHHHHHHHHHHHHHHHHHT--S-------EEEEPPTT--HHHHHHHHHS-GGGHHHHHHT-TT-S-TT-PPTT-EEEE---